Protein AF-A0A8S3JAC8-F1 (afdb_monomer)

Structure (mmCIF, N/CA/C/O backbone):
data_AF-A0A8S3JAC8-F1
#
_entry.id   AF-A0A8S3JAC8-F1
#
loop_
_atom_site.group_PDB
_atom_site.id
_atom_site.type_symbol
_atom_site.label_atom_id
_atom_site.label_alt_id
_atom_site.label_comp_id
_atom_site.label_asym_id
_atom_site.label_entity_id
_atom_site.label_seq_id
_atom_site.pdbx_PDB_ins_code
_atom_site.Cartn_x
_atom_site.Cartn_y
_atom_site.Cartn_z
_atom_site.occupancy
_atom_site.B_iso_or_equiv
_atom_site.auth_seq_id
_atom_site.auth_comp_id
_atom_site.auth_asym_id
_atom_site.auth_atom_id
_atom_site.pdbx_PDB_model_num
ATOM 1 N N . MET A 1 1 ? 12.715 -20.162 -7.188 1.00 36.69 1 MET A N 1
ATOM 2 C CA . MET A 1 1 ? 12.414 -18.930 -7.962 1.00 36.69 1 MET A CA 1
ATOM 3 C C . MET A 1 1 ? 13.371 -17.772 -7.623 1.00 36.69 1 MET A C 1
ATOM 5 O O . MET A 1 1 ? 12.940 -16.641 -7.455 1.00 36.69 1 MET A O 1
ATOM 9 N N . ALA A 1 2 ? 14.685 -18.030 -7.570 1.00 37.25 2 ALA A N 1
ATOM 10 C CA . ALA A 1 2 ? 15.728 -17.000 -7.420 1.00 37.25 2 ALA A CA 1
ATOM 11 C C . ALA A 1 2 ? 16.572 -16.828 -8.704 1.00 37.25 2 ALA A C 1
ATOM 13 O O . ALA A 1 2 ? 17.541 -16.078 -8.723 1.00 37.25 2 ALA A O 1
ATOM 14 N N . GLU A 1 3 ? 16.209 -17.522 -9.786 1.00 37.34 3 GLU A N 1
ATOM 15 C CA . GLU A 1 3 ? 17.091 -17.735 -10.941 1.00 37.34 3 GLU A CA 1
ATOM 16 C C . GLU A 1 3 ? 16.982 -16.669 -12.035 1.00 37.34 3 GLU A C 1
ATOM 18 O O . GLU A 1 3 ? 17.853 -16.601 -12.893 1.00 37.34 3 GLU A O 1
ATOM 23 N N . ARG A 1 4 ? 15.973 -15.784 -12.007 1.00 46.53 4 ARG A N 1
ATOM 24 C CA . ARG A 1 4 ? 15.824 -14.761 -13.060 1.00 46.53 4 ARG A CA 1
ATOM 25 C C . ARG A 1 4 ? 16.698 -13.521 -12.884 1.00 46.53 4 ARG A C 1
ATOM 27 O O . ARG A 1 4 ? 16.984 -12.858 -13.868 1.00 46.53 4 ARG A O 1
ATOM 34 N N . TYR A 1 5 ? 17.186 -13.242 -11.674 1.00 46.12 5 TYR A N 1
ATOM 35 C CA . TYR A 1 5 ? 17.991 -12.040 -11.414 1.00 46.12 5 TYR A CA 1
ATOM 36 C C . TYR A 1 5 ? 19.500 -12.256 -11.633 1.00 46.12 5 TYR A C 1
ATOM 38 O O . TYR A 1 5 ? 20.227 -11.324 -11.970 1.00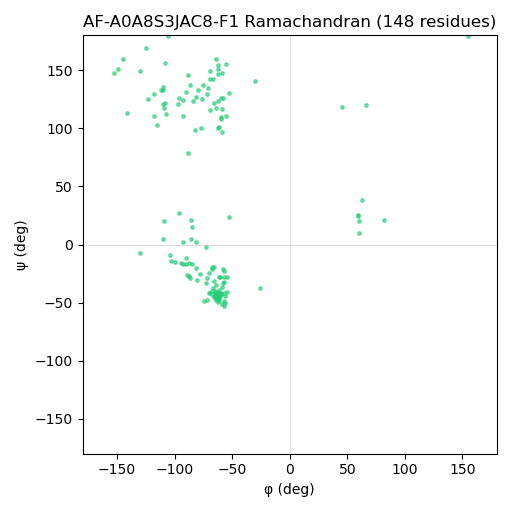 46.12 5 TYR A O 1
ATOM 46 N N . SER A 1 6 ? 19.986 -13.496 -11.499 1.00 41.22 6 SER A N 1
ATOM 47 C CA . SER A 1 6 ? 21.387 -13.842 -11.804 1.00 41.22 6 SER A CA 1
ATOM 48 C C . SER A 1 6 ? 21.692 -13.797 -13.308 1.00 41.22 6 SER A C 1
ATOM 50 O O . SER A 1 6 ? 22.839 -13.578 -13.706 1.00 41.22 6 SER A O 1
ATOM 52 N N . LEU A 1 7 ? 20.663 -13.970 -14.143 1.00 45.88 7 LEU A N 1
ATOM 53 C CA . LEU A 1 7 ? 20.761 -13.847 -15.599 1.00 45.88 7 LEU A CA 1
ATOM 54 C C . LEU A 1 7 ? 20.905 -12.382 -16.032 1.00 45.88 7 LEU A C 1
ATOM 56 O O . LEU A 1 7 ? 21.639 -12.093 -16.972 1.00 45.88 7 LEU A O 1
ATOM 60 N N . ASP A 1 8 ? 20.288 -11.450 -15.303 1.00 52.84 8 ASP A N 1
ATOM 61 C CA . ASP A 1 8 ? 20.321 -10.034 -15.670 1.00 52.84 8 ASP A CA 1
ATOM 62 C C . ASP A 1 8 ? 21.716 -9.435 -15.482 1.00 52.84 8 ASP A C 1
ATOM 64 O O . ASP A 1 8 ? 22.209 -8.763 -16.376 1.00 52.84 8 ASP A O 1
ATOM 68 N N . LYS A 1 9 ? 22.419 -9.776 -14.387 1.00 48.50 9 LYS A N 1
ATOM 69 C CA . LYS A 1 9 ? 23.767 -9.247 -14.093 1.00 48.50 9 LYS A CA 1
ATOM 70 C C . LYS A 1 9 ? 24.868 -9.806 -15.005 1.00 48.50 9 LYS A C 1
ATOM 72 O O . LYS A 1 9 ? 25.854 -9.116 -15.254 1.00 48.50 9 LYS A O 1
ATOM 77 N N . SER A 1 10 ? 24.710 -11.032 -15.507 1.00 51.34 10 SER A N 1
ATOM 78 C CA . SER A 1 10 ? 25.649 -11.643 -16.461 1.00 51.34 10 SER A CA 1
ATOM 79 C C . SER A 1 10 ? 25.417 -11.154 -17.897 1.00 51.34 10 SER A C 1
ATOM 81 O O . SER A 1 10 ? 26.382 -10.961 -18.629 1.00 51.34 10 SER A O 1
ATOM 83 N N . ALA A 1 11 ? 24.179 -10.804 -18.265 1.00 51.62 11 ALA A N 1
ATOM 84 C CA . ALA A 1 11 ? 23.840 -10.207 -19.563 1.00 51.62 11 ALA A CA 1
ATOM 85 C C . ALA A 1 11 ? 24.292 -8.736 -19.738 1.00 51.62 11 ALA A C 1
ATOM 87 O O . ALA A 1 11 ? 24.067 -8.136 -20.797 1.00 51.62 11 ALA A O 1
ATOM 88 N N . ILE A 1 12 ? 24.892 -8.139 -18.703 1.00 53.34 12 ILE A N 1
ATOM 89 C CA . ILE A 1 12 ? 25.507 -6.797 -18.717 1.00 53.34 12 ILE A CA 1
ATOM 90 C C . ILE A 1 12 ? 27.016 -6.880 -19.010 1.00 53.34 12 ILE A C 1
ATOM 92 O O . ILE A 1 12 ? 27.630 -5.867 -19.332 1.00 53.34 12 ILE A O 1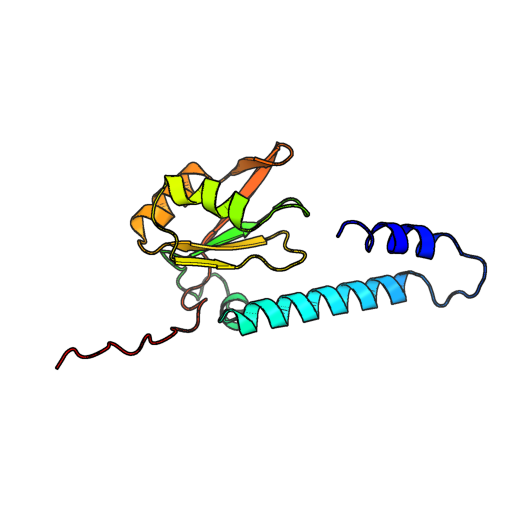
ATOM 96 N N . ALA A 1 13 ? 27.625 -8.066 -18.889 1.00 52.81 13 ALA A N 1
ATOM 97 C CA . ALA A 1 13 ? 29.078 -8.229 -18.939 1.00 52.81 13 ALA A CA 1
ATOM 98 C C . ALA A 1 13 ? 29.652 -8.424 -20.357 1.00 52.81 13 ALA A C 1
ATOM 100 O O . ALA A 1 13 ? 30.848 -8.212 -20.547 1.00 52.81 13 ALA A O 1
ATOM 101 N N . ASP A 1 14 ? 28.831 -8.752 -21.361 1.00 51.56 14 ASP A N 1
ATOM 102 C CA . ASP A 1 14 ? 29.281 -8.871 -22.757 1.00 51.56 14 ASP A CA 1
ATOM 103 C C . ASP A 1 14 ? 29.190 -7.525 -23.492 1.00 51.56 14 ASP A C 1
ATOM 105 O O . ASP A 1 14 ? 28.271 -7.241 -24.260 1.00 51.56 14 ASP A O 1
ATOM 109 N N . SER A 1 15 ? 30.177 -6.664 -23.249 1.00 54.25 15 SER A N 1
ATOM 110 C CA . SER A 1 15 ? 30.306 -5.328 -23.848 1.00 54.25 15 SER A CA 1
ATOM 111 C C . SER A 1 15 ? 30.987 -5.312 -25.226 1.00 54.25 15 SER A C 1
ATOM 113 O O . SER A 1 15 ? 31.379 -4.254 -25.715 1.00 54.25 15 SER A O 1
ATOM 115 N N . THR A 1 16 ? 31.123 -6.456 -25.903 1.00 54.91 16 THR A N 1
ATOM 116 C CA . THR A 1 16 ? 31.937 -6.554 -27.130 1.00 54.91 16 THR A CA 1
ATOM 117 C C . THR A 1 16 ? 31.188 -6.342 -28.448 1.00 54.91 16 THR A C 1
ATOM 119 O O . THR A 1 16 ? 31.825 -6.382 -29.502 1.00 54.91 16 THR A O 1
ATOM 122 N N . LYS A 1 17 ? 29.878 -6.037 -28.461 1.00 53.16 17 LYS A N 1
ATOM 123 C CA . LYS A 1 17 ? 29.180 -5.657 -29.708 1.00 53.16 17 LYS A CA 1
ATOM 124 C C . LYS A 1 17 ? 28.150 -4.531 -29.540 1.00 53.16 17 LYS A C 1
ATOM 126 O O . LYS A 1 17 ? 27.072 -4.737 -29.006 1.00 53.16 17 LYS A O 1
ATOM 131 N N . LYS A 1 18 ? 28.485 -3.400 -30.173 1.00 53.12 18 LYS A N 1
ATOM 132 C CA . LYS A 1 18 ? 27.633 -2.296 -30.656 1.00 53.12 18 LYS A CA 1
ATOM 133 C C . LYS A 1 18 ? 26.891 -1.441 -29.614 1.00 53.12 18 LYS A C 1
ATOM 135 O O . LYS A 1 18 ? 25.999 -1.868 -28.898 1.00 53.12 18 LYS A O 1
ATOM 140 N N . ASN A 1 19 ? 27.245 -0.162 -29.692 1.00 52.78 19 ASN A N 1
ATOM 141 C CA . ASN A 1 19 ? 26.788 1.052 -29.018 1.00 52.78 19 ASN A CA 1
ATOM 142 C C . ASN A 1 19 ? 25.272 1.373 -29.044 1.00 52.78 19 ASN A C 1
ATOM 144 O O . ASN A 1 19 ? 24.922 2.529 -28.840 1.00 52.78 19 ASN A O 1
ATOM 148 N N . ASP A 1 20 ? 24.372 0.398 -29.224 1.00 56.78 20 ASP A N 1
ATOM 149 C CA . ASP A 1 20 ? 22.912 0.589 -29.022 1.00 56.78 20 ASP A CA 1
ATOM 150 C C . ASP A 1 20 ? 22.488 0.380 -27.546 1.00 56.78 20 ASP A C 1
ATOM 152 O O . ASP A 1 20 ? 21.353 0.074 -27.191 1.00 56.78 20 ASP A O 1
ATOM 156 N N . SER A 1 21 ? 23.528 0.522 -26.720 1.00 68.94 21 SER A N 1
ATOM 157 C CA . SER A 1 21 ? 23.676 0.993 -25.356 1.00 68.94 21 SER A CA 1
ATOM 158 C C . SER A 1 21 ? 22.676 0.483 -24.335 1.00 68.94 21 SER A C 1
ATOM 160 O O . SER A 1 21 ? 21.493 0.786 -24.371 1.00 68.94 21 SER A O 1
ATOM 162 N N . LEU A 1 22 ? 23.211 -0.214 -23.335 1.00 74.69 22 LEU A N 1
ATOM 163 C CA . LEU A 1 22 ? 22.599 -0.620 -22.070 1.00 74.69 22 LEU A CA 1
ATOM 164 C C . LEU A 1 22 ? 21.441 0.266 -21.561 1.00 74.69 22 LEU A C 1
ATOM 166 O O . LEU A 1 22 ? 20.466 -0.264 -21.038 1.00 74.69 22 LEU A O 1
ATOM 170 N N . ALA A 1 23 ? 21.520 1.586 -21.748 1.00 79.50 23 ALA A N 1
ATOM 171 C CA . ALA A 1 23 ? 20.458 2.536 -21.429 1.00 79.50 23 ALA A CA 1
ATOM 172 C C . ALA A 1 23 ? 19.106 2.200 -22.094 1.00 79.50 23 ALA A C 1
ATOM 174 O O . ALA A 1 23 ? 18.075 2.272 -21.434 1.00 79.50 23 ALA A O 1
ATOM 175 N N . VAL A 1 24 ? 19.101 1.774 -23.363 1.00 81.00 24 VAL A N 1
ATOM 176 C CA . VAL A 1 24 ? 17.889 1.369 -24.098 1.00 81.00 24 VAL A CA 1
ATOM 177 C C . VAL A 1 24 ? 17.274 0.123 -23.464 1.00 81.00 24 VAL A C 1
ATOM 179 O O . VAL A 1 24 ? 16.077 0.088 -23.198 1.00 81.00 24 VAL A O 1
ATOM 182 N N . ARG A 1 25 ? 18.095 -0.887 -23.149 1.00 77.81 25 ARG A N 1
ATOM 183 C CA . ARG A 1 25 ? 17.638 -2.127 -22.495 1.00 77.81 25 ARG A CA 1
ATOM 184 C C . ARG A 1 25 ? 17.092 -1.866 -21.092 1.00 77.81 25 ARG A C 1
ATOM 186 O O . ARG A 1 25 ? 16.061 -2.429 -20.737 1.00 77.81 25 ARG A O 1
ATOM 193 N N . LEU A 1 26 ? 17.754 -1.001 -20.323 1.00 81.50 26 LEU A N 1
ATOM 194 C CA . LEU A 1 26 ? 17.286 -0.583 -19.001 1.00 81.50 26 LEU A CA 1
ATOM 195 C C . LEU A 1 26 ? 15.953 0.166 -19.099 1.00 81.50 26 LEU A C 1
ATOM 197 O O . LEU A 1 26 ? 15.020 -0.192 -18.391 1.00 81.50 26 LEU A O 1
ATOM 201 N N . ALA A 1 27 ? 15.819 1.121 -20.023 1.00 82.00 27 ALA A N 1
ATOM 202 C CA . ALA A 1 27 ? 14.575 1.864 -20.228 1.00 82.00 27 ALA A CA 1
ATOM 203 C C . ALA A 1 27 ? 13.408 0.956 -20.660 1.00 82.00 27 ALA A C 1
ATOM 205 O O . ALA A 1 27 ? 12.285 1.108 -20.174 1.00 82.00 27 ALA A O 1
ATOM 206 N N . VAL A 1 28 ? 13.664 -0.019 -21.541 1.00 82.56 28 VAL A N 1
ATOM 207 C CA . VAL A 1 28 ? 12.671 -1.033 -21.936 1.00 82.56 28 VAL A CA 1
ATOM 208 C C . VAL A 1 28 ? 12.276 -1.902 -20.738 1.00 82.56 28 VAL A C 1
ATOM 210 O O . VAL A 1 28 ? 11.087 -2.125 -20.518 1.00 82.56 28 VAL A O 1
ATOM 213 N N . GLY A 1 29 ? 13.243 -2.331 -19.921 1.00 84.69 29 GLY A N 1
ATOM 214 C CA . GLY A 1 29 ? 12.988 -3.090 -18.694 1.00 84.69 29 GLY A CA 1
ATOM 215 C C . GLY A 1 29 ? 12.171 -2.307 -17.661 1.00 84.69 29 GLY A C 1
ATOM 216 O O . GLY A 1 29 ? 11.180 -2.818 -17.144 1.00 84.69 29 GLY A O 1
ATOM 217 N N . GLU A 1 30 ? 12.520 -1.046 -17.403 1.00 83.44 30 GLU A N 1
ATOM 218 C CA . GLU A 1 30 ? 11.759 -0.159 -16.514 1.00 83.44 30 GLU A CA 1
ATOM 219 C C . GLU A 1 30 ? 10.332 0.050 -17.023 1.00 83.44 30 GLU A C 1
ATOM 221 O O . GLU A 1 30 ? 9.376 -0.063 -16.255 1.00 83.44 30 GLU A O 1
ATOM 226 N N . THR A 1 31 ? 10.169 0.278 -18.329 1.00 88.44 31 THR A N 1
ATOM 227 C CA . THR A 1 31 ? 8.850 0.413 -18.960 1.00 88.44 31 THR A CA 1
ATOM 228 C C . THR A 1 31 ? 8.018 -0.853 -18.770 1.00 88.44 31 THR A C 1
ATOM 230 O O . THR A 1 31 ? 6.838 -0.766 -18.427 1.00 88.44 31 THR A O 1
ATOM 233 N N . GLN A 1 32 ? 8.625 -2.032 -18.927 1.00 89.19 32 GLN A N 1
ATOM 234 C CA . GLN A 1 32 ? 7.943 -3.301 -18.704 1.00 89.19 32 GLN A CA 1
ATOM 235 C C . GLN A 1 32 ? 7.525 -3.476 -17.237 1.00 89.19 32 GLN A C 1
ATOM 237 O O . GLN A 1 32 ? 6.373 -3.819 -16.972 1.00 89.19 32 GLN A O 1
ATOM 242 N N . ILE A 1 33 ? 8.402 -3.161 -16.279 1.00 88.56 33 ILE A N 1
ATOM 243 C CA . ILE A 1 33 ? 8.079 -3.205 -14.843 1.00 88.56 33 ILE A CA 1
ATOM 244 C C . ILE A 1 33 ? 6.919 -2.255 -14.513 1.00 88.56 33 ILE A C 1
ATOM 246 O O . ILE A 1 33 ? 6.006 -2.621 -13.765 1.00 88.56 33 ILE A O 1
ATOM 250 N N . ILE A 1 34 ? 6.924 -1.042 -15.076 1.00 89.38 34 ILE A N 1
ATOM 251 C CA . ILE A 1 34 ? 5.846 -0.059 -14.906 1.00 89.38 34 ILE A CA 1
ATOM 252 C C . ILE A 1 34 ? 4.533 -0.602 -15.479 1.00 89.38 34 ILE A C 1
ATOM 254 O O . ILE A 1 34 ? 3.495 -0.499 -14.823 1.00 89.38 34 ILE A O 1
ATOM 258 N N . HIS A 1 35 ? 4.572 -1.198 -16.671 1.00 91.31 35 HIS A N 1
ATOM 259 C CA . HIS A 1 35 ? 3.402 -1.781 -17.323 1.00 91.31 35 HIS A CA 1
ATOM 260 C C . HIS A 1 35 ? 2.807 -2.938 -16.503 1.00 91.31 35 HIS A C 1
ATOM 262 O O . HIS A 1 35 ? 1.614 -2.925 -16.203 1.00 91.31 35 HIS A O 1
ATOM 268 N N . GLU A 1 36 ? 3.635 -3.894 -16.072 1.00 91.88 36 GLU A N 1
ATOM 269 C CA . GLU A 1 36 ? 3.218 -5.025 -15.229 1.00 91.88 36 GLU A CA 1
ATOM 270 C C . GLU A 1 36 ? 2.639 -4.546 -13.888 1.00 91.88 36 GLU A C 1
ATOM 272 O O . GLU A 1 36 ? 1.599 -5.030 -13.441 1.00 91.88 36 GLU A O 1
ATOM 277 N N . THR A 1 37 ? 3.265 -3.540 -13.271 1.00 91.44 37 THR A N 1
ATOM 278 C CA . THR A 1 37 ? 2.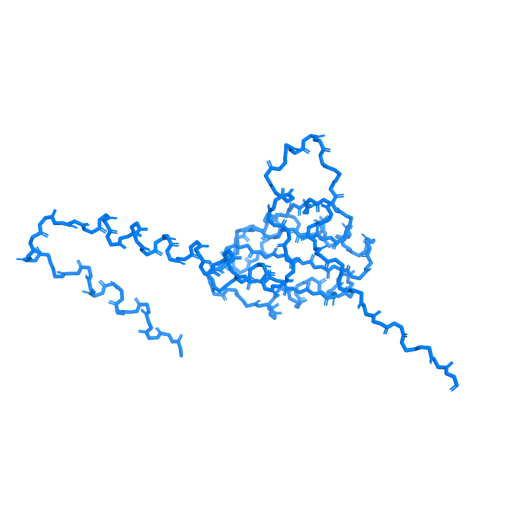785 -2.944 -12.015 1.00 91.44 37 THR A CA 1
ATOM 279 C C . THR A 1 37 ? 1.436 -2.251 -12.200 1.00 91.44 37 THR A C 1
ATOM 281 O O . THR A 1 37 ? 0.536 -2.431 -11.380 1.00 91.44 37 THR A O 1
ATOM 284 N N . ARG A 1 38 ? 1.273 -1.475 -13.280 1.00 91.81 38 ARG A N 1
ATOM 285 C CA . ARG A 1 38 ? 0.010 -0.809 -13.624 1.00 91.81 38 ARG A CA 1
ATOM 286 C C . ARG A 1 38 ? -1.106 -1.833 -13.800 1.00 91.81 38 ARG A C 1
ATOM 288 O O . ARG A 1 38 ? -2.152 -1.679 -13.174 1.00 91.81 38 ARG A O 1
ATOM 295 N N . GLN A 1 39 ? -0.873 -2.866 -14.608 1.00 93.62 39 GLN A N 1
ATOM 296 C CA . GLN A 1 39 ? -1.872 -3.896 -14.875 1.00 93.62 39 GLN A CA 1
ATOM 297 C C . GLN A 1 39 ? -2.265 -4.628 -13.588 1.00 93.62 39 GLN A C 1
ATOM 299 O O . GLN A 1 39 ? -3.445 -4.720 -13.272 1.00 93.62 39 GLN A O 1
ATOM 304 N N . PHE A 1 40 ? -1.281 -5.020 -12.771 1.00 93.56 40 PHE A N 1
ATOM 305 C CA . PHE A 1 40 ? -1.530 -5.678 -11.489 1.00 93.56 40 PHE A CA 1
ATOM 306 C C . PHE A 1 40 ? -2.419 -4.848 -10.552 1.00 93.56 40 PHE A C 1
ATOM 308 O O . PHE A 1 40 ? -3.294 -5.392 -9.875 1.00 93.56 40 PHE A O 1
ATOM 315 N N . LEU A 1 41 ? -2.192 -3.534 -10.480 1.00 93.06 41 LEU A 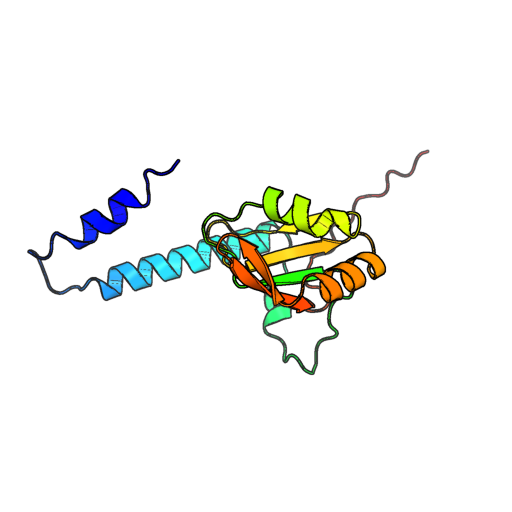N 1
ATOM 316 C CA . LEU A 1 41 ? -2.995 -2.636 -9.651 1.00 93.06 41 LEU A CA 1
ATOM 317 C C . LEU A 1 41 ? -4.435 -2.535 -10.174 1.00 93.06 41 LEU A C 1
ATOM 319 O O . LEU A 1 41 ? -5.369 -2.647 -9.379 1.00 93.06 41 LEU A O 1
ATOM 323 N N . ILE A 1 42 ? -4.614 -2.390 -11.490 1.00 92.88 42 ILE A N 1
ATOM 324 C CA . ILE A 1 42 ? -5.935 -2.331 -12.137 1.00 92.88 42 ILE A CA 1
ATOM 325 C C . ILE A 1 42 ? -6.710 -3.633 -11.908 1.00 92.88 42 ILE A C 1
ATOM 327 O O . ILE A 1 42 ? -7.848 -3.585 -11.446 1.00 92.88 42 ILE A O 1
ATOM 331 N N . ASP A 1 43 ? -6.078 -4.788 -12.125 1.00 93.50 43 ASP A N 1
ATOM 332 C CA . ASP A 1 43 ? -6.688 -6.110 -11.923 1.00 93.50 43 ASP A CA 1
ATOM 333 C C . ASP A 1 43 ? -7.108 -6.329 -10.460 1.00 93.50 43 ASP A C 1
ATOM 335 O O . ASP A 1 43 ? -8.063 -7.043 -10.156 1.00 93.50 43 ASP A O 1
ATOM 339 N N . ASN A 1 44 ? -6.417 -5.671 -9.525 1.00 93.50 44 ASN A N 1
ATOM 340 C CA . ASN A 1 44 ? -6.760 -5.684 -8.108 1.00 93.50 44 ASN A CA 1
ATOM 341 C C . ASN A 1 44 ? -7.801 -4.629 -7.698 1.00 93.50 44 ASN A C 1
ATOM 343 O O . ASN A 1 44 ? -8.109 -4.538 -6.502 1.00 93.50 44 ASN A O 1
ATOM 347 N N . GLY A 1 45 ? -8.359 -3.884 -8.654 1.00 92.38 45 GLY A N 1
ATOM 348 C CA . GLY A 1 45 ? -9.403 -2.883 -8.446 1.00 92.38 45 GLY A CA 1
ATOM 349 C C . GLY A 1 45 ? -8.884 -1.525 -7.975 1.00 92.38 45 GLY A C 1
ATOM 350 O O . GLY A 1 45 ? -9.635 -0.771 -7.363 1.00 92.38 45 GLY A O 1
ATOM 351 N N . VAL A 1 46 ? -7.605 -1.208 -8.192 1.00 93.44 46 VAL A N 1
ATOM 352 C CA . VAL A 1 46 ? -7.029 0.086 -7.802 1.00 93.44 46 VAL A CA 1
ATOM 353 C C . VAL A 1 46 ? -7.299 1.133 -8.882 1.00 93.44 46 VAL A C 1
ATOM 355 O O . VAL A 1 46 ? -6.892 0.978 -10.031 1.00 93.44 46 VAL A O 1
ATOM 358 N N . GLN A 1 47 ? -7.934 2.242 -8.501 1.00 91.94 47 GLN A N 1
ATOM 359 C CA . GLN A 1 47 ? -8.185 3.379 -9.387 1.00 91.94 47 GLN A CA 1
ATOM 360 C C . GLN A 1 47 ? -6.948 4.280 -9.457 1.00 91.94 47 GLN A C 1
ATOM 362 O O . GLN A 1 47 ? -6.720 5.110 -8.576 1.00 91.94 47 GLN A O 1
ATOM 367 N N . LEU A 1 48 ? -6.135 4.133 -10.504 1.00 89.12 48 LEU A N 1
ATOM 368 C CA . LEU A 1 48 ? -4.882 4.886 -10.651 1.00 89.12 48 LEU A CA 1
ATOM 369 C C . LEU A 1 48 ? -5.099 6.395 -10.822 1.00 89.12 48 LEU A C 1
ATOM 371 O O . LEU A 1 48 ? -4.305 7.186 -10.315 1.00 89.12 48 LEU A O 1
ATOM 375 N N . ASP A 1 49 ? -6.211 6.797 -11.434 1.00 87.06 49 ASP A N 1
ATOM 376 C CA . ASP A 1 49 ? -6.567 8.210 -11.620 1.00 87.06 49 ASP A CA 1
ATOM 377 C C . ASP A 1 49 ? -6.849 8.932 -10.295 1.00 87.06 49 ASP A C 1
ATOM 379 O O . ASP A 1 49 ? -6.756 10.155 -10.210 1.00 87.06 49 ASP A O 1
ATOM 383 N N . SER A 1 50 ? -7.132 8.192 -9.217 1.00 85.19 50 SER A N 1
ATOM 384 C CA . SER A 1 50 ? -7.276 8.786 -7.883 1.00 85.19 50 SER A CA 1
ATOM 385 C C . SER A 1 50 ? -5.950 9.343 -7.342 1.00 85.19 50 SER A C 1
ATOM 387 O O . SER A 1 50 ? -5.955 10.216 -6.476 1.00 85.19 50 SER A O 1
ATOM 389 N N . PHE A 1 51 ? -4.807 8.877 -7.866 1.00 82.75 51 PHE A N 1
ATOM 390 C CA . PHE A 1 51 ? -3.472 9.332 -7.467 1.00 82.75 51 PHE A CA 1
ATOM 391 C C . PHE A 1 51 ? -2.950 10.513 -8.293 1.00 82.75 51 PHE A C 1
ATOM 393 O O . PHE A 1 51 ? -1.997 11.158 -7.861 1.00 82.75 51 PHE A O 1
ATOM 400 N N . SER A 1 52 ? -3.538 10.802 -9.460 1.00 78.81 52 SER A N 1
ATOM 401 C CA . SER A 1 52 ? -3.124 11.926 -10.315 1.00 78.81 52 SER A CA 1
ATOM 402 C C . SER A 1 52 ? -3.767 13.256 -9.911 1.00 78.81 52 SER A C 1
ATOM 404 O O . SER A 1 52 ? -3.280 14.322 -10.289 1.00 78.81 52 SER A O 1
ATOM 406 N N . GLN A 1 53 ? -4.837 13.214 -9.115 1.00 70.62 53 GLN A N 1
ATOM 407 C CA . GLN A 1 53 ? -5.509 14.410 -8.621 1.00 70.62 53 GLN A CA 1
ATOM 408 C C . GLN A 1 53 ? -4.628 15.154 -7.614 1.00 70.62 53 GLN A C 1
ATOM 410 O O . GLN A 1 53 ? -3.944 14.552 -6.782 1.00 70.62 53 GLN A O 1
ATOM 415 N N . ALA A 1 54 ? -4.668 16.489 -7.664 1.00 64.81 54 ALA A N 1
ATOM 416 C CA . ALA A 1 54 ? -3.930 17.323 -6.726 1.00 64.81 54 ALA A CA 1
ATOM 417 C C . ALA A 1 54 ? -4.252 16.912 -5.278 1.00 64.81 54 ALA A C 1
ATOM 419 O O . ALA A 1 54 ? -5.417 16.799 -4.883 1.00 64.81 54 ALA A O 1
ATOM 420 N N . ILE A 1 55 ? -3.200 16.716 -4.477 1.00 63.41 55 ILE A N 1
ATOM 421 C CA . ILE A 1 55 ? -3.276 16.253 -3.082 1.00 63.41 55 ILE A CA 1
ATOM 422 C C . ILE A 1 55 ? -4.206 17.135 -2.224 1.00 63.41 55 ILE A C 1
ATOM 424 O O . ILE A 1 55 ? -4.791 16.646 -1.259 1.00 63.41 55 ILE A O 1
ATOM 428 N N . SER A 1 56 ? -4.362 18.414 -2.578 1.00 58.25 56 SER A N 1
ATOM 429 C CA . SER A 1 56 ? -5.226 19.381 -1.891 1.00 58.25 56 SER A CA 1
ATOM 430 C C . SER A 1 56 ? -6.718 19.247 -2.220 1.00 58.25 56 SER A C 1
ATOM 432 O O . SER A 1 56 ? -7.543 19.638 -1.399 1.00 58.25 56 SER A O 1
ATOM 434 N N . ALA A 1 57 ? -7.079 18.697 -3.383 1.00 61.56 57 ALA A N 1
ATOM 435 C CA . ALA A 1 57 ? -8.468 18.606 -3.843 1.00 61.56 57 ALA A CA 1
ATOM 436 C C . ALA A 1 57 ? -9.150 17.282 -3.453 1.00 61.56 57 ALA A C 1
ATOM 438 O O . ALA A 1 57 ? -10.376 17.185 -3.468 1.00 61.56 57 ALA A O 1
ATOM 439 N N . THR A 1 58 ? -8.371 16.263 -3.071 1.00 68.62 58 THR A N 1
ATOM 440 C CA . THR A 1 58 ? -8.876 14.896 -2.883 1.00 68.62 58 THR A CA 1
ATOM 441 C C . THR A 1 58 ? -8.897 14.503 -1.412 1.00 68.62 58 THR A C 1
ATOM 443 O O . THR A 1 58 ? -7.866 14.445 -0.739 1.00 68.62 58 THR A O 1
ATOM 446 N N . LYS A 1 59 ? -10.085 14.168 -0.898 1.00 85.25 59 LYS A N 1
ATOM 447 C CA . LYS A 1 59 ? -10.250 13.630 0.458 1.00 85.25 59 LYS A CA 1
ATOM 448 C C . LYS A 1 59 ? -9.460 12.330 0.591 1.00 85.25 59 LYS A C 1
ATOM 450 O O . LYS A 1 59 ? -9.662 11.411 -0.191 1.00 85.25 59 LYS A O 1
ATOM 455 N N . ARG A 1 60 ? -8.587 12.232 1.593 1.00 90.06 60 ARG A N 1
ATOM 456 C CA . ARG A 1 60 ? -7.824 11.008 1.871 1.00 90.06 60 ARG A CA 1
ATOM 457 C C . ARG A 1 60 ? -8.725 9.888 2.401 1.00 90.06 60 ARG A C 1
ATOM 459 O O . ARG A 1 60 ? -9.720 10.144 3.088 1.00 90.06 60 ARG A O 1
ATOM 466 N N . SER A 1 61 ? -8.353 8.647 2.102 1.00 92.12 61 SER A N 1
ATOM 467 C CA . SER A 1 61 ? -8.974 7.455 2.670 1.00 92.12 61 SER A CA 1
ATOM 468 C C . SER A 1 61 ? -8.790 7.416 4.189 1.00 92.12 61 SER A C 1
ATOM 470 O O . SER A 1 61 ? -7.829 7.956 4.736 1.00 92.12 61 SER A O 1
ATOM 472 N N . LYS A 1 62 ? -9.740 6.780 4.878 1.00 93.69 62 LYS A N 1
ATOM 473 C CA . LYS A 1 62 ? -9.707 6.590 6.335 1.00 93.69 62 LYS A CA 1
ATOM 474 C C . LYS A 1 62 ? -9.294 5.173 6.744 1.00 93.69 62 LYS A C 1
ATOM 476 O O . LYS A 1 62 ? -9.016 4.970 7.920 1.00 93.69 62 LYS A O 1
ATOM 481 N N . ASN A 1 63 ? -9.295 4.217 5.814 1.00 96.06 63 ASN A N 1
ATOM 482 C CA . ASN A 1 63 ? -9.021 2.799 6.069 1.00 96.06 63 ASN A CA 1
ATOM 483 C C . ASN A 1 63 ? -7.977 2.181 5.121 1.00 96.06 63 ASN A C 1
ATOM 485 O O . ASN A 1 63 ? -7.559 1.051 5.354 1.00 96.06 63 ASN A O 1
ATOM 489 N N . VAL A 1 64 ? -7.536 2.904 4.083 1.00 96.94 64 VAL A N 1
ATOM 490 C CA . VAL A 1 64 ? -6.502 2.432 3.149 1.00 96.94 64 VAL A CA 1
ATOM 491 C C . VAL A 1 64 ? -5.202 3.198 3.361 1.00 96.94 64 VAL A C 1
ATOM 493 O O . VAL A 1 64 ? -5.155 4.425 3.225 1.00 96.94 64 VAL A O 1
ATOM 496 N N . ILE A 1 65 ? -4.138 2.458 3.660 1.00 97.31 65 ILE A N 1
ATOM 497 C CA . ILE A 1 65 ? -2.789 2.978 3.891 1.00 97.31 65 ILE A CA 1
ATOM 498 C C . ILE A 1 65 ? -1.890 2.559 2.731 1.00 97.31 65 ILE A C 1
ATOM 500 O O . ILE A 1 65 ? -1.858 1.391 2.353 1.00 97.31 65 ILE A O 1
ATOM 504 N N . LEU A 1 66 ? -1.126 3.504 2.197 1.00 96.31 66 LEU A N 1
ATOM 505 C CA . LEU A 1 66 ? -0.027 3.259 1.276 1.00 96.31 66 LEU A CA 1
ATOM 506 C C . LEU A 1 66 ? 1.272 3.135 2.078 1.00 96.31 66 LEU A C 1
ATOM 508 O O . LEU A 1 66 ? 1.760 4.119 2.633 1.00 96.31 66 LEU A O 1
ATOM 512 N N . ALA A 1 67 ? 1.830 1.930 2.135 1.00 96.88 67 ALA A N 1
ATOM 513 C CA . ALA A 1 67 ? 3.146 1.673 2.703 1.00 96.88 67 ALA A CA 1
ATOM 514 C C . ALA A 1 67 ? 4.212 1.789 1.609 1.00 96.88 67 ALA A C 1
ATOM 516 O O . ALA A 1 67 ? 4.056 1.195 0.546 1.00 96.88 67 ALA A O 1
ATOM 517 N N . LYS A 1 68 ? 5.291 2.537 1.854 1.00 94.69 68 LYS A N 1
ATOM 518 C CA . LYS A 1 68 ? 6.421 2.747 0.932 1.00 94.69 68 LYS A CA 1
ATOM 519 C C . LYS A 1 68 ? 7.752 2.381 1.598 1.00 94.69 68 LYS A C 1
ATOM 521 O O . LYS A 1 68 ? 7.824 2.225 2.818 1.00 94.69 68 LYS A O 1
ATOM 526 N N . ASN A 1 69 ? 8.811 2.312 0.785 1.00 93.06 69 ASN A N 1
ATOM 527 C CA . ASN A 1 69 ? 10.173 1.923 1.177 1.00 93.06 69 ASN A CA 1
ATOM 528 C C . ASN A 1 69 ? 10.263 0.476 1.689 1.00 93.06 69 ASN A C 1
ATOM 530 O O . ASN A 1 69 ? 10.999 0.157 2.624 1.00 93.06 69 ASN A O 1
ATOM 534 N N . LEU A 1 70 ? 9.499 -0.411 1.050 1.00 93.38 70 LEU A N 1
ATOM 535 C CA . LEU A 1 70 ? 9.561 -1.844 1.305 1.00 93.38 70 LEU A CA 1
ATOM 536 C C . LEU A 1 70 ? 10.822 -2.443 0.655 1.00 93.38 70 LEU A C 1
ATOM 538 O O . LEU A 1 70 ? 11.141 -2.103 -0.488 1.00 93.38 70 LEU A O 1
ATOM 542 N N . PRO A 1 71 ? 11.546 -3.346 1.338 1.00 91.25 71 PRO A N 1
ATOM 543 C CA . PRO A 1 71 ? 12.587 -4.148 0.703 1.00 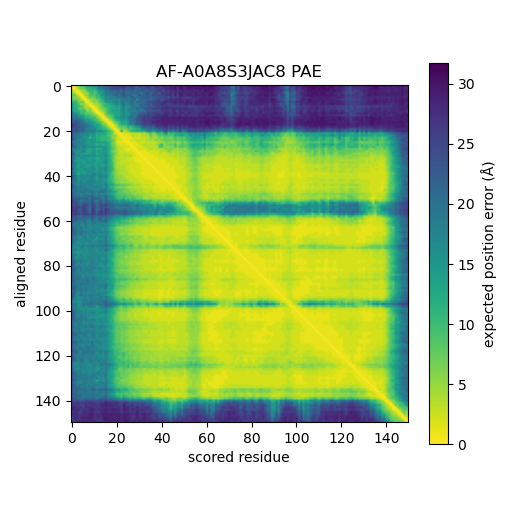91.25 71 PRO A CA 1
ATOM 544 C C . PRO A 1 71 ? 12.034 -4.990 -0.453 1.00 91.25 71 PRO A C 1
ATOM 546 O O . PRO A 1 71 ? 10.918 -5.495 -0.371 1.00 91.25 71 PRO A O 1
ATOM 549 N N . ILE A 1 72 ? 12.848 -5.221 -1.487 1.00 84.12 72 ILE A N 1
ATOM 550 C CA . ILE A 1 72 ? 12.466 -5.950 -2.717 1.00 84.12 72 ILE A CA 1
ATOM 551 C C . ILE A 1 72 ? 11.953 -7.375 -2.430 1.00 84.12 72 ILE A C 1
ATOM 553 O O . ILE A 1 72 ? 11.139 -7.908 -3.171 1.00 84.12 72 ILE A O 1
ATOM 557 N N . LYS A 1 73 ? 12.399 -7.997 -1.332 1.00 85.38 73 LYS A N 1
ATOM 558 C CA . LYS A 1 73 ? 11.992 -9.350 -0.907 1.00 85.38 73 LYS A CA 1
ATOM 559 C C . LYS A 1 73 ? 10.866 -9.340 0.135 1.00 85.38 73 LYS A C 1
ATOM 561 O O . LYS A 1 73 ? 10.790 -10.227 0.983 1.00 85.38 73 LYS A O 1
ATOM 566 N N . THR A 1 74 ? 10.042 -8.298 0.139 1.00 91.81 74 THR A N 1
ATOM 567 C CA . THR A 1 74 ? 8.864 -8.233 1.009 1.00 91.81 74 THR A CA 1
ATOM 568 C C . THR A 1 74 ? 7.741 -9.048 0.386 1.00 91.81 74 THR A C 1
ATOM 570 O O . THR A 1 74 ? 7.455 -8.901 -0.796 1.00 91.81 74 THR A O 1
ATOM 573 N N . HIS A 1 75 ? 7.087 -9.888 1.182 1.00 93.19 75 HIS A N 1
ATOM 574 C CA . HIS A 1 75 ? 5.904 -10.635 0.776 1.00 93.19 75 HIS A CA 1
ATOM 575 C C . HIS A 1 75 ? 4.656 -10.073 1.459 1.00 93.19 75 HIS A C 1
ATOM 577 O O . HIS A 1 75 ? 4.721 -9.502 2.550 1.00 93.19 75 HIS A O 1
ATOM 583 N N . ALA A 1 76 ? 3.485 -10.289 0.855 1.00 93.69 76 ALA A N 1
ATOM 584 C CA . ALA A 1 76 ? 2.214 -9.838 1.425 1.00 93.69 76 ALA A CA 1
ATOM 585 C C . ALA A 1 76 ? 1.973 -10.403 2.839 1.00 93.69 76 ALA A C 1
ATOM 587 O O . ALA A 1 76 ? 1.416 -9.710 3.688 1.00 93.69 76 ALA A O 1
ATOM 588 N N . GLN A 1 77 ? 2.453 -11.621 3.117 1.00 95.00 77 GLN A N 1
ATOM 589 C CA . GLN A 1 77 ? 2.351 -12.246 4.437 1.00 95.00 77 GLN A CA 1
ATOM 590 C C . GLN A 1 77 ? 3.137 -11.488 5.516 1.00 95.00 77 GLN A C 1
ATOM 592 O O . GLN A 1 77 ? 2.674 -11.385 6.649 1.00 95.00 77 GLN A O 1
ATOM 597 N N . ASP A 1 78 ? 4.287 -10.901 5.172 1.00 94.88 78 ASP A N 1
ATOM 598 C CA . ASP A 1 78 ? 5.073 -10.102 6.118 1.00 94.88 78 ASP A CA 1
ATOM 599 C C . ASP A 1 78 ? 4.312 -8.847 6.548 1.00 94.88 78 ASP A C 1
ATOM 601 O O . ASP A 1 78 ? 4.297 -8.480 7.724 1.00 94.88 78 ASP A O 1
ATOM 605 N N . LEU A 1 79 ? 3.660 -8.198 5.579 1.00 95.94 79 LEU A N 1
ATOM 606 C CA . LEU A 1 79 ? 2.819 -7.032 5.822 1.00 95.94 79 LEU A CA 1
ATOM 607 C C . LEU A 1 79 ? 1.573 -7.432 6.614 1.00 95.94 79 LEU A C 1
ATOM 609 O O . LEU A 1 79 ? 1.207 -6.732 7.551 1.00 95.94 79 LEU A O 1
ATOM 613 N N . ARG A 1 80 ? 0.962 -8.582 6.311 1.00 97.19 80 ARG A N 1
ATOM 614 C CA . ARG A 1 80 ? -0.179 -9.105 7.074 1.00 97.19 80 ARG A CA 1
ATOM 615 C C . ARG A 1 80 ? 0.171 -9.283 8.549 1.00 97.19 80 ARG A C 1
ATOM 617 O O . ARG A 1 80 ? -0.482 -8.677 9.387 1.00 97.19 80 ARG A O 1
ATOM 624 N N . ILE A 1 81 ? 1.257 -9.995 8.857 1.00 96.75 81 ILE A N 1
ATOM 625 C CA . ILE A 1 81 ? 1.721 -10.211 10.239 1.00 96.75 81 ILE A CA 1
ATOM 626 C C . ILE A 1 81 ? 2.011 -8.883 10.955 1.00 96.75 81 ILE A C 1
ATOM 628 O O . ILE A 1 81 ? 1.793 -8.756 12.160 1.00 96.75 81 ILE A O 1
ATOM 632 N N . LEU A 1 82 ? 2.538 -7.887 10.239 1.00 96.56 82 LEU A N 1
ATOM 633 C CA . LEU A 1 82 ? 2.843 -6.583 10.820 1.00 96.56 82 LEU A CA 1
ATOM 634 C C . LEU A 1 82 ? 1.578 -5.772 11.133 1.00 96.56 82 LEU A C 1
ATOM 636 O O . LEU A 1 82 ? 1.480 -5.199 12.219 1.00 96.56 82 LEU A O 1
ATOM 640 N N . PHE A 1 83 ? 0.647 -5.697 10.181 1.00 97.75 83 PHE A N 1
ATOM 641 C CA . PHE A 1 83 ? -0.520 -4.822 10.252 1.00 97.75 83 PHE A CA 1
ATOM 642 C C . PHE A 1 83 ? -1.719 -5.463 10.970 1.00 97.75 83 PHE A C 1
ATOM 644 O O . PHE A 1 83 ? -2.479 -4.725 11.593 1.00 97.75 83 PHE A O 1
ATOM 651 N N . GLU A 1 84 ? -1.871 -6.797 10.976 1.00 96.88 84 GLU A N 1
ATOM 652 C CA . GLU A 1 84 ? -3.027 -7.444 11.627 1.00 96.88 84 GLU A CA 1
ATOM 653 C C . GLU A 1 84 ? -3.029 -7.292 13.154 1.00 96.88 84 GLU A C 1
ATOM 655 O O . GLU A 1 84 ? -4.072 -7.367 13.794 1.00 96.88 84 GLU A O 1
ATOM 660 N N . LYS A 1 85 ? -1.869 -6.975 13.747 1.00 97.06 85 LYS A N 1
ATOM 661 C CA . LYS A 1 85 ? -1.734 -6.660 15.182 1.00 97.06 85 LYS A CA 1
ATOM 662 C C . LYS A 1 85 ? -2.604 -5.487 15.630 1.00 97.06 85 LYS A C 1
ATOM 664 O O . LYS A 1 85 ? -2.833 -5.323 16.824 1.00 97.06 85 LYS A O 1
ATOM 669 N N . TYR A 1 86 ? -3.012 -4.642 14.689 1.00 97.44 86 TYR A N 1
ATOM 670 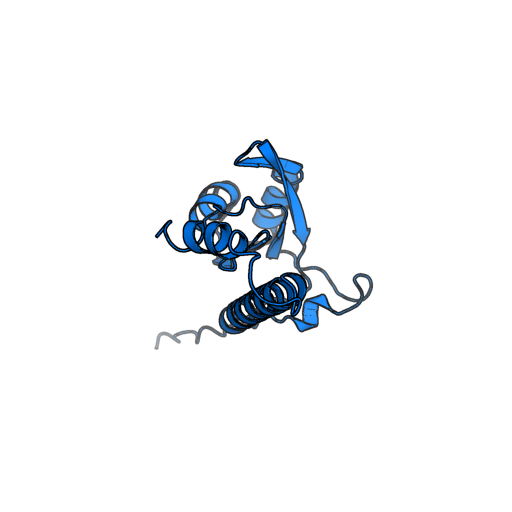C CA . TYR A 1 86 ? -3.810 -3.451 14.947 1.00 97.44 86 TYR A CA 1
ATOM 671 C C . TYR A 1 86 ? -5.278 -3.628 14.560 1.00 97.44 86 TYR A C 1
ATOM 673 O O . TYR A 1 86 ? -6.068 -2.738 14.860 1.00 97.44 86 TYR A O 1
ATOM 681 N N . GLY A 1 87 ? -5.638 -4.724 13.882 1.00 95.69 87 GLY A N 1
ATOM 682 C CA . GLY A 1 87 ? -6.992 -4.928 13.387 1.00 95.69 87 GLY A CA 1
ATOM 683 C C . GLY A 1 87 ? -7.107 -5.856 12.187 1.00 95.69 87 GLY A C 1
ATOM 684 O O . GLY A 1 87 ? -6.116 -6.364 11.660 1.00 95.69 87 GLY A O 1
ATOM 685 N N . LYS A 1 88 ? -8.338 -6.064 11.724 1.00 96.94 88 LYS A N 1
ATOM 686 C CA . LYS A 1 88 ? -8.630 -6.996 10.636 1.00 96.94 88 LYS A CA 1
ATOM 687 C C . LYS A 1 88 ? -8.362 -6.350 9.278 1.00 96.94 88 LYS A C 1
ATOM 689 O O . LYS A 1 88 ? -8.854 -5.268 8.948 1.00 96.94 88 LYS A O 1
ATOM 694 N N . LEU A 1 89 ? -7.563 -7.042 8.469 1.00 97.25 89 LEU A N 1
ATOM 695 C CA . LEU A 1 89 ? -7.216 -6.615 7.116 1.00 97.25 89 LEU A CA 1
ATOM 696 C C . LEU A 1 89 ? -8.191 -7.223 6.111 1.00 97.25 89 LEU A C 1
ATOM 698 O O . LEU A 1 89 ? -8.306 -8.444 6.013 1.00 97.25 89 LEU A O 1
ATOM 702 N N . GLU A 1 90 ? -8.832 -6.368 5.323 1.00 95.38 90 GLU A N 1
ATOM 703 C CA . GLU A 1 90 ? -9.685 -6.774 4.211 1.00 95.38 90 GLU A CA 1
ATOM 704 C C . GLU A 1 90 ? -8.831 -7.263 3.035 1.00 95.38 90 GLU A C 1
ATOM 706 O O . GLU A 1 90 ? -9.060 -8.342 2.485 1.00 95.38 90 GLU A O 1
ATOM 711 N N . LYS A 1 91 ? -7.811 -6.483 2.656 1.00 95.00 91 LYS A N 1
ATOM 712 C CA . LYS A 1 91 ? -6.975 -6.764 1.483 1.00 95.00 91 LYS A CA 1
ATOM 713 C C . LYS A 1 91 ? -5.573 -6.179 1.638 1.00 95.00 91 LYS A C 1
ATOM 715 O O . LYS A 1 91 ? -5.380 -5.121 2.232 1.00 95.00 91 LYS A O 1
ATOM 720 N N . ILE A 1 92 ? -4.587 -6.861 1.061 1.00 96.56 92 ILE A N 1
ATOM 721 C CA . ILE A 1 92 ? -3.233 -6.337 0.856 1.00 96.56 92 ILE A CA 1
ATOM 722 C C . ILE A 1 92 ? -2.941 -6.426 -0.635 1.00 96.56 92 ILE A C 1
ATOM 724 O O . ILE A 1 92 ? -3.061 -7.501 -1.219 1.00 96.56 92 ILE A O 1
ATOM 728 N N . ILE A 1 93 ? -2.561 -5.305 -1.239 1.00 96.00 93 ILE A N 1
ATOM 729 C CA . ILE A 1 93 ? -2.197 -5.226 -2.654 1.00 96.00 93 ILE A CA 1
ATOM 730 C C . ILE A 1 93 ? -0.720 -4.850 -2.715 1.00 96.00 93 ILE A C 1
ATOM 732 O O . ILE A 1 93 ? -0.355 -3.699 -2.479 1.00 96.00 93 ILE A O 1
ATOM 736 N N . LEU A 1 94 ? 0.123 -5.840 -2.998 1.00 95.50 94 LEU A N 1
ATOM 737 C CA . LEU A 1 94 ? 1.571 -5.697 -3.126 1.00 95.50 94 LEU A 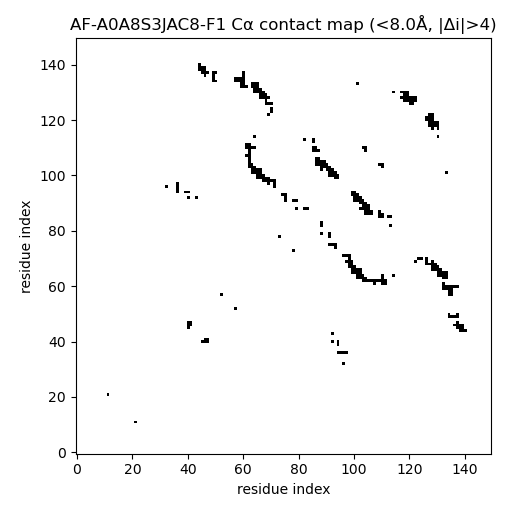CA 1
ATOM 738 C C . LEU A 1 94 ? 1.971 -6.065 -4.562 1.00 95.50 94 LEU A C 1
ATOM 740 O O . LEU A 1 94 ? 1.869 -7.240 -4.915 1.00 95.50 94 LEU A O 1
ATOM 744 N N . PRO A 1 95 ? 2.405 -5.098 -5.389 1.00 92.81 95 PRO A N 1
ATOM 745 C CA . PRO A 1 95 ? 2.882 -5.387 -6.735 1.00 92.81 95 PRO A CA 1
ATOM 746 C C . PRO A 1 95 ? 4.127 -6.295 -6.751 1.00 92.81 95 PRO A C 1
ATOM 748 O O . PRO A 1 95 ? 4.906 -6.265 -5.795 1.00 92.81 95 PRO A O 1
ATOM 751 N N . PRO A 1 96 ? 4.372 -7.055 -7.836 1.00 83.25 96 PRO A N 1
ATOM 752 C CA . PRO A 1 96 ? 5.426 -8.081 -7.902 1.00 83.25 96 PRO A CA 1
ATOM 753 C C . PRO A 1 96 ? 6.855 -7.585 -7.626 1.00 83.25 96 PRO A C 1
ATOM 755 O O . PRO A 1 96 ? 7.652 -8.305 -7.031 1.00 83.25 96 PRO A O 1
ATOM 758 N N . TYR A 1 97 ? 7.171 -6.347 -8.016 1.00 77.19 97 TYR A N 1
ATOM 759 C CA . TYR A 1 97 ? 8.470 -5.691 -7.779 1.00 77.19 97 TYR A CA 1
ATOM 760 C C . TYR A 1 97 ? 8.353 -4.568 -6.734 1.00 77.19 97 TYR A C 1
ATOM 762 O O . TYR A 1 97 ? 9.137 -3.617 -6.707 1.00 77.19 97 TYR A O 1
ATOM 770 N N . GLY A 1 98 ? 7.293 -4.633 -5.924 1.00 69.06 98 GLY A N 1
ATOM 771 C CA . GLY A 1 98 ? 6.767 -3.515 -5.163 1.00 69.06 98 GLY A CA 1
ATOM 772 C C . GLY A 1 98 ? 7.685 -3.063 -4.034 1.00 69.06 98 GLY A C 1
ATOM 773 O O . GLY A 1 98 ? 7.856 -3.736 -3.025 1.00 69.06 98 GLY A O 1
ATOM 774 N N . HIS A 1 99 ? 8.172 -1.835 -4.155 1.00 82.31 99 HIS A N 1
ATOM 775 C CA . HIS A 1 99 ? 8.701 -1.029 -3.051 1.00 82.31 99 HIS A CA 1
ATOM 776 C C . HIS A 1 99 ? 7.572 -0.345 -2.251 1.00 82.31 99 HIS A C 1
ATOM 778 O O . HIS A 1 99 ? 7.837 0.422 -1.318 1.00 82.31 99 HIS A O 1
ATOM 784 N N . CYS A 1 100 ? 6.314 -0.605 -2.622 1.00 92.56 100 CYS A N 1
ATOM 785 C CA . CYS A 1 100 ? 5.119 -0.086 -1.980 1.00 92.56 100 CYS A CA 1
ATOM 786 C C . CYS A 1 100 ? 3.967 -1.104 -1.9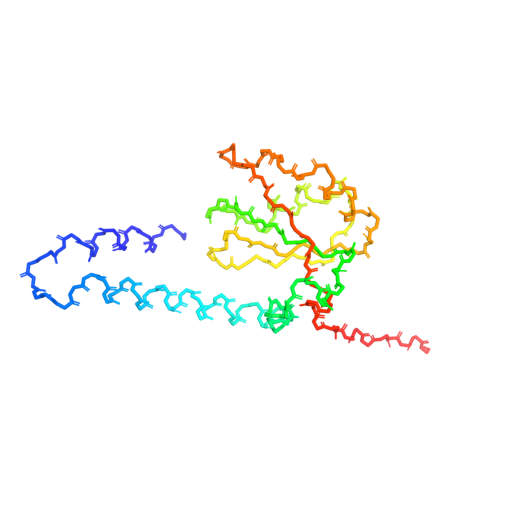80 1.00 92.56 100 CYS A C 1
ATOM 788 O O . CYS A 1 100 ? 3.957 -2.039 -2.777 1.00 92.56 100 CYS A O 1
ATOM 790 N N . ALA A 1 101 ? 3.000 -0.918 -1.082 1.00 96.00 101 ALA A N 1
ATOM 791 C CA . ALA A 1 101 ? 1.799 -1.741 -0.977 1.00 96.00 101 ALA A CA 1
ATOM 792 C C . ALA A 1 101 ? 0.605 -0.927 -0.467 1.00 96.00 101 ALA A C 1
ATOM 794 O O . ALA A 1 101 ? 0.778 -0.003 0.329 1.00 96.00 101 ALA A O 1
ATOM 795 N N . LEU A 1 102 ? -0.607 -1.313 -0.869 1.00 96.62 102 LEU A N 1
ATOM 796 C CA . LEU A 1 102 ? -1.845 -0.827 -0.260 1.00 96.62 102 LEU A CA 1
ATOM 797 C C . LEU A 1 102 ? -2.324 -1.820 0.797 1.00 96.62 102 LEU A C 1
ATOM 799 O O . LEU A 1 102 ? -2.504 -3.005 0.512 1.00 96.62 102 LEU A O 1
ATOM 803 N N . ILE A 1 103 ? -2.550 -1.317 2.005 1.00 97.75 103 ILE A N 1
ATOM 804 C CA . ILE A 1 103 ? -3.093 -2.060 3.139 1.00 97.75 103 ILE A CA 1
ATOM 805 C C . ILE A 1 103 ? -4.510 -1.561 3.390 1.00 97.75 103 ILE A C 1
ATOM 807 O O . ILE A 1 103 ? -4.711 -0.383 3.689 1.00 97.75 103 ILE A O 1
ATOM 811 N N . VAL A 1 104 ? -5.482 -2.454 3.252 1.00 97.00 104 VAL A N 1
ATOM 812 C CA . VAL A 1 104 ? -6.908 -2.158 3.389 1.00 97.00 104 VAL A CA 1
ATOM 813 C C . VAL A 1 104 ? -7.390 -2.764 4.696 1.00 97.00 104 VAL A C 1
ATOM 815 O O . VAL A 1 104 ? -7.414 -3.986 4.844 1.00 97.00 104 VAL A O 1
ATOM 818 N N . PHE A 1 105 ? -7.749 -1.910 5.648 1.00 97.50 105 PHE A N 1
ATOM 819 C CA . PHE A 1 105 ? -8.388 -2.325 6.892 1.00 97.50 105 PHE A CA 1
ATOM 820 C C . PHE A 1 105 ? -9.904 -2.379 6.729 1.00 97.50 105 PHE A C 1
ATOM 822 O O . PHE A 1 105 ? -10.496 -1.521 6.068 1.00 97.50 105 PHE A O 1
ATOM 829 N N . GLU A 1 106 ? -10.523 -3.332 7.420 1.00 96.06 106 GLU A N 1
ATOM 830 C CA . GLU A 1 106 ? -11.981 -3.422 7.531 1.00 96.06 106 GLU A CA 1
ATOM 831 C C . GLU A 1 106 ? -12.539 -2.235 8.332 1.00 96.06 106 GLU A C 1
ATOM 833 O O . GLU A 1 106 ? -13.569 -1.656 7.980 1.00 96.06 106 GLU A O 1
ATOM 838 N N . HIS A 1 107 ? -11.814 -1.796 9.369 1.00 96.12 107 HIS A N 1
ATOM 839 C CA . HIS A 1 107 ? -12.244 -0.700 10.231 1.00 96.12 107 HIS A CA 1
ATOM 840 C C . HIS A 1 107 ? -11.293 0.515 10.191 1.00 96.12 107 HIS A C 1
ATOM 842 O O . HIS A 1 107 ? -10.090 0.398 10.437 1.00 96.12 107 HIS A O 1
ATOM 848 N N . PRO A 1 108 ? -11.814 1.742 9.975 1.00 96.12 108 PRO A N 1
ATOM 849 C CA . PRO A 1 108 ? -10.993 2.957 9.948 1.00 96.12 108 PRO A CA 1
ATOM 850 C C . PRO A 1 108 ? -10.234 3.262 11.248 1.00 96.12 108 PRO A C 1
ATOM 852 O O . PRO A 1 108 ? -9.206 3.939 11.224 1.00 96.12 108 PRO A O 1
ATOM 855 N N . GLN A 1 109 ? -10.749 2.831 12.404 1.00 97.25 109 GLN A N 1
ATOM 856 C CA . GLN A 1 109 ? -10.089 3.090 13.688 1.00 97.25 109 GLN A CA 1
ATOM 857 C C . GLN A 1 109 ? -8.796 2.282 13.834 1.00 97.25 109 GLN A C 1
ATOM 859 O O . GLN A 1 109 ? -7.773 2.838 14.234 1.00 97.25 109 GLN A O 1
ATOM 864 N N . GLU A 1 110 ? -8.826 1.020 13.417 1.00 97.56 110 GLU A N 1
ATOM 865 C CA . GLU A 1 110 ? -7.678 0.112 13.379 1.00 97.56 110 GLU A CA 1
ATOM 866 C C . GLU A 1 110 ? -6.589 0.644 12.444 1.00 97.56 110 GLU A C 1
ATOM 868 O O . GLU A 1 110 ? -5.426 0.765 12.834 1.00 97.56 110 GLU A O 1
ATOM 873 N N . ALA A 1 111 ? -6.984 1.104 11.250 1.00 97.56 111 ALA A N 1
ATOM 874 C CA . ALA A 1 111 ? -6.068 1.741 10.309 1.00 97.56 111 ALA A CA 1
ATOM 875 C C . ALA A 1 111 ? -5.348 2.943 10.937 1.00 97.56 111 ALA A C 1
ATOM 877 O O . ALA A 1 111 ? -4.139 3.104 10.789 1.00 97.56 111 ALA A O 1
ATOM 878 N N . ARG A 1 112 ? -6.070 3.800 11.671 1.00 97.31 112 ARG A N 1
ATOM 879 C CA . ARG A 1 112 ? -5.473 4.976 12.331 1.00 97.31 112 ARG A CA 1
ATOM 880 C C . ARG A 1 112 ? -4.481 4.583 13.419 1.00 97.31 112 ARG A C 1
ATOM 882 O O . ARG A 1 112 ? -3.435 5.222 13.538 1.00 97.31 112 ARG A O 1
ATOM 889 N N . GLN A 1 113 ? -4.798 3.553 14.202 1.00 97.69 113 GLN A N 1
ATOM 890 C CA . GLN A 1 113 ? -3.887 3.031 15.218 1.00 97.69 113 GLN A CA 1
ATOM 891 C C . GLN A 1 113 ? -2.621 2.455 14.576 1.00 97.69 113 GLN A C 1
ATOM 893 O O . GLN A 1 113 ? -1.519 2.835 14.976 1.00 97.69 113 GLN A O 1
ATOM 898 N N . ALA A 1 114 ? -2.772 1.630 13.536 1.00 97.88 114 ALA A N 1
ATOM 899 C CA . ALA A 1 114 ? -1.656 1.089 12.767 1.00 97.88 114 ALA A CA 1
ATOM 900 C C . ALA A 1 114 ? -0.783 2.208 12.187 1.00 97.88 114 ALA A C 1
ATOM 902 O O . ALA A 1 114 ? 0.430 2.212 12.382 1.00 97.88 114 ALA A O 1
ATOM 903 N N . PHE A 1 115 ? -1.401 3.205 11.545 1.00 97.81 115 PHE A N 1
ATOM 904 C CA . PHE A 1 115 ? -0.703 4.342 10.947 1.00 97.81 115 PHE A CA 1
ATOM 905 C C . PHE A 1 115 ? 0.159 5.077 11.975 1.00 97.81 115 PHE A C 1
ATOM 907 O O . PHE A 1 115 ? 1.347 5.301 11.745 1.00 97.81 115 PHE A O 1
ATOM 914 N N . LYS A 1 116 ? -0.418 5.419 13.134 1.00 97.19 116 LYS A N 1
ATOM 915 C CA . LYS A 1 116 ? 0.293 6.133 14.202 1.00 97.19 116 LYS A CA 1
ATOM 916 C C . LYS A 1 116 ? 1.478 5.329 14.739 1.00 97.19 116 LYS A C 1
ATOM 918 O O . LYS A 1 116 ? 2.513 5.913 15.038 1.00 97.19 116 LYS A O 1
ATOM 923 N N . GLN A 1 117 ? 1.324 4.014 14.870 1.00 97.38 117 GLN A N 1
ATOM 924 C CA . GLN A 1 117 ? 2.324 3.167 15.516 1.00 97.38 117 GLN A CA 1
ATOM 925 C C . GLN A 1 117 ? 3.421 2.673 14.576 1.00 97.38 117 GLN A C 1
ATOM 927 O O . GLN A 1 117 ? 4.530 2.417 15.042 1.00 97.38 117 GLN A O 1
ATOM 932 N N . LEU A 1 118 ? 3.126 2.523 13.284 1.00 97.06 118 LEU A N 1
ATOM 933 C CA . LEU A 1 118 ? 4.044 1.967 12.289 1.00 97.06 118 LEU A CA 1
ATOM 934 C C . LEU A 1 118 ? 4.751 3.028 11.440 1.00 97.06 118 LEU A C 1
ATOM 936 O O . LEU A 1 118 ? 5.760 2.711 10.809 1.00 97.06 118 LEU A O 1
ATOM 940 N N . SER A 1 119 ? 4.279 4.277 11.434 1.00 95.81 119 SER A N 1
ATOM 941 C CA . SER A 1 119 ? 4.963 5.361 10.721 1.00 95.81 119 SER A CA 1
ATOM 942 C C . SER A 1 119 ? 6.398 5.513 11.225 1.00 95.81 119 SER A C 1
ATOM 944 O O . SER A 1 119 ? 6.631 5.647 12.425 1.00 95.81 119 SER A O 1
ATOM 946 N N . TYR A 1 120 ? 7.360 5.469 10.303 1.00 95.44 120 TYR A N 1
ATOM 947 C CA . TYR A 1 120 ? 8.803 5.519 10.561 1.00 95.44 120 TYR A CA 1
ATOM 948 C C . TYR A 1 120 ? 9.353 4.386 11.439 1.00 95.44 120 TYR A C 1
ATOM 950 O O . TYR A 1 120 ? 10.528 4.411 11.816 1.00 95.44 120 TYR A O 1
ATOM 958 N N . ARG A 1 121 ? 8.559 3.348 11.742 1.00 96.00 121 ARG A N 1
ATOM 959 C CA . ARG A 1 121 ? 9.089 2.148 12.392 1.00 96.00 121 ARG A CA 1
ATOM 960 C C . ARG A 1 121 ? 10.028 1.427 11.442 1.00 96.00 121 ARG A C 1
ATOM 962 O O . ARG A 1 121 ? 9.781 1.327 10.242 1.00 96.00 121 ARG A O 1
ATOM 969 N N . LYS A 1 122 ? 11.092 0.883 12.020 1.00 94.19 122 LYS A N 1
ATOM 970 C CA . LYS A 1 122 ? 12.009 -0.006 11.321 1.00 94.19 122 LYS A CA 1
ATOM 971 C C . LYS A 1 122 ? 11.272 -1.288 10.948 1.00 94.19 122 LYS A C 1
ATOM 973 O O . LYS A 1 122 ? 10.750 -1.990 11.810 1.00 94.19 122 LYS A O 1
ATOM 978 N N . PHE A 1 123 ? 11.250 -1.565 9.659 1.00 92.81 123 PHE A N 1
ATOM 979 C CA . PHE A 1 123 ? 10.883 -2.840 9.073 1.00 92.81 123 PHE A CA 1
ATOM 980 C C . PHE A 1 123 ? 12.155 -3.535 8.580 1.00 92.81 123 PHE A C 1
ATOM 982 O O . PHE A 1 123 ? 13.252 -3.010 8.773 1.00 92.81 123 PHE A O 1
ATOM 989 N N . LYS A 1 124 ? 12.013 -4.737 8.014 1.00 89.88 124 LYS A N 1
ATOM 990 C CA . LYS A 1 124 ? 13.089 -5.574 7.459 1.00 89.88 124 LYS A CA 1
ATOM 991 C C . LYS A 1 124 ? 14.274 -4.767 6.904 1.00 89.88 124 LYS A C 1
ATOM 993 O O . LYS A 1 124 ? 14.100 -3.717 6.285 1.00 89.88 124 LYS A O 1
ATOM 998 N N . ASP A 1 125 ? 15.480 -5.270 7.148 1.00 89.56 125 ASP A N 1
ATOM 999 C CA . ASP A 1 125 ? 16.745 -4.598 6.816 1.00 89.56 125 ASP A CA 1
ATOM 1000 C C . ASP A 1 125 ? 16.913 -3.226 7.496 1.00 89.56 125 ASP A C 1
ATOM 1002 O O . ASP A 1 125 ? 17.628 -2.354 7.004 1.00 89.56 125 ASP A O 1
ATOM 1006 N N . ASN A 1 126 ? 16.245 -3.028 8.642 1.00 90.38 126 ASN A N 1
ATOM 1007 C CA . ASN A 1 126 ? 16.312 -1.816 9.462 1.00 90.38 126 ASN A CA 1
ATOM 1008 C C . ASN A 1 126 ? 15.873 -0.539 8.706 1.00 90.38 126 ASN A C 1
ATOM 1010 O O . ASN A 1 126 ? 16.269 0.570 9.071 1.00 90.38 126 ASN A O 1
ATOM 1014 N N . ARG A 1 127 ? 15.039 -0.684 7.665 1.00 91.31 127 ARG A N 1
ATOM 1015 C CA . ARG A 1 127 ? 14.528 0.430 6.852 1.00 91.31 127 ARG A CA 1
ATOM 1016 C C . ARG A 1 127 ? 13.267 1.039 7.469 1.00 91.31 127 ARG A C 1
ATOM 1018 O O . ARG A 1 127 ? 12.394 0.289 7.902 1.00 91.31 127 ARG A O 1
ATOM 1025 N N . PRO A 1 128 ? 13.126 2.374 7.513 1.00 94.75 128 PRO A N 1
ATOM 1026 C CA . PRO A 1 128 ? 11.911 3.003 8.017 1.00 94.75 128 PRO A CA 1
ATOM 1027 C C . PRO A 1 128 ? 10.743 2.813 7.041 1.00 94.75 128 PRO A C 1
ATOM 1029 O O . PRO A 1 128 ? 10.891 3.041 5.839 1.00 94.75 128 PRO A O 1
ATOM 1032 N N . LEU A 1 129 ? 9.572 2.444 7.562 1.00 95.12 129 LEU A N 1
ATOM 1033 C CA . LEU A 1 129 ? 8.322 2.448 6.804 1.00 95.12 129 LEU A CA 1
ATOM 1034 C C . LEU A 1 129 ? 7.797 3.871 6.647 1.00 95.12 129 LEU A C 1
ATOM 1036 O O . LEU A 1 129 ? 7.541 4.553 7.640 1.00 95.12 129 LEU A O 1
ATOM 1040 N N . TYR A 1 130 ? 7.560 4.291 5.408 1.00 96.38 130 TYR A N 1
ATOM 1041 C CA . TYR A 1 130 ? 6.821 5.523 5.142 1.00 96.38 130 TYR A CA 1
ATOM 1042 C C . TYR A 1 130 ? 5.369 5.171 4.863 1.00 96.38 130 TYR A C 1
ATOM 1044 O O . TYR A 1 130 ? 5.081 4.400 3.947 1.00 96.38 130 TYR A O 1
ATOM 1052 N N . LEU A 1 131 ? 4.464 5.715 5.672 1.00 97.00 131 LEU A N 1
ATOM 1053 C CA . LEU A 1 131 ? 3.033 5.491 5.535 1.00 97.00 131 LEU A CA 1
ATOM 1054 C C . LEU A 1 131 ? 2.358 6.773 5.066 1.00 97.00 131 LEU A C 1
ATOM 1056 O O . LEU A 1 131 ? 2.608 7.855 5.592 1.00 97.00 131 LEU A O 1
ATOM 1060 N N . GLU A 1 132 ? 1.462 6.632 4.101 1.00 95.19 132 GLU A N 1
ATOM 1061 C CA . GLU A 1 132 ? 0.589 7.699 3.628 1.00 95.19 132 GLU A CA 1
ATOM 1062 C C . GLU A 1 132 ? -0.851 7.199 3.587 1.00 95.19 132 GLU A C 1
ATOM 1064 O O . GLU A 1 132 ? -1.110 6.022 3.345 1.00 95.19 132 GLU A O 1
ATOM 1069 N N . TRP A 1 133 ? -1.815 8.089 3.802 1.00 95.25 133 TRP A N 1
ATOM 1070 C CA . TRP A 1 133 ? -3.205 7.758 3.509 1.00 95.25 133 TRP A CA 1
ATOM 1071 C C . TRP A 1 133 ? -3.399 7.723 2.000 1.00 95.25 133 TRP A C 1
ATOM 1073 O O . TRP A 1 133 ? -3.044 8.683 1.311 1.00 95.25 133 TRP A O 1
ATOM 1083 N N . ALA A 1 134 ? -3.982 6.648 1.479 1.00 93.81 134 ALA A N 1
ATOM 1084 C CA . ALA A 1 134 ? -4.314 6.591 0.063 1.00 93.81 134 ALA A CA 1
ATOM 1085 C C . ALA A 1 134 ? -5.365 7.668 -0.295 1.00 93.81 134 ALA A C 1
ATOM 1087 O O . ALA A 1 134 ? -6.062 8.171 0.596 1.00 93.81 134 ALA A O 1
ATOM 1088 N N . PRO A 1 135 ? -5.495 8.061 -1.571 1.00 91.81 135 PRO A N 1
ATOM 1089 C CA . PRO A 1 135 ? -6.605 8.894 -2.020 1.00 91.81 135 PRO A CA 1
ATOM 1090 C C . PRO A 1 135 ? -7.968 8.271 -1.681 1.00 91.81 135 PRO A C 1
ATOM 1092 O O . PRO A 1 135 ? -8.103 7.060 -1.492 1.00 91.81 135 PRO A O 1
ATOM 1095 N N . GLY A 1 136 ? -8.999 9.103 -1.573 1.00 88.25 136 GLY A N 1
ATOM 1096 C CA . GLY A 1 136 ? -10.380 8.635 -1.504 1.00 88.25 136 GLY A CA 1
ATOM 1097 C C . GLY A 1 136 ? -10.749 7.900 -2.790 1.00 88.25 136 GLY A C 1
ATOM 1098 O O . GLY A 1 136 ? -10.248 8.239 -3.857 1.00 88.25 136 GLY A O 1
ATOM 1099 N N . ASN A 1 137 ? -11.610 6.886 -2.681 1.00 86.12 137 ASN A N 1
ATOM 1100 C CA . ASN A 1 137 ? -12.038 6.043 -3.806 1.00 86.12 137 ASN A CA 1
ATOM 1101 C C . ASN A 1 137 ? -10.897 5.277 -4.502 1.00 86.12 137 ASN A C 1
ATOM 1103 O O . ASN A 1 137 ? -11.055 4.811 -5.617 1.00 86.12 137 ASN A O 1
ATOM 1107 N N . VAL A 1 138 ? -9.754 5.082 -3.837 1.00 90.69 138 VAL A N 1
ATOM 1108 C CA . VAL A 1 138 ? -8.618 4.330 -4.400 1.00 90.69 138 VAL A CA 1
ATOM 1109 C C . VAL A 1 138 ? -8.963 2.894 -4.821 1.00 90.69 138 VAL A C 1
ATOM 1111 O O . VAL A 1 138 ? -8.271 2.328 -5.662 1.00 90.69 138 VAL A O 1
ATOM 1114 N N . LEU A 1 139 ? -10.022 2.304 -4.262 1.00 91.44 139 LEU A N 1
ATOM 1115 C CA . LEU A 1 139 ? -10.515 0.980 -4.634 1.00 91.44 139 LEU A CA 1
ATOM 1116 C C . LEU A 1 139 ? -11.874 1.105 -5.320 1.00 91.44 139 LEU A C 1
ATOM 1118 O O . LEU A 1 139 ? -12.778 1.757 -4.796 1.00 91.44 139 LEU A O 1
ATOM 1122 N N . SER A 1 140 ? -12.037 0.421 -6.449 1.00 83.50 140 SER A N 1
ATOM 1123 C CA . SER A 1 140 ? -13.347 0.162 -7.038 1.00 83.50 140 SER A CA 1
ATOM 1124 C C . SER A 1 140 ? -14.162 -0.684 -6.059 1.00 83.50 140 SER A C 1
ATOM 1126 O O . SER A 1 140 ? -13.712 -1.764 -5.667 1.00 83.50 140 SER A O 1
ATOM 1128 N N . VAL A 1 141 ? -15.344 -0.209 -5.664 1.00 67.75 141 VAL A N 1
ATOM 1129 C CA . VAL A 1 141 ? -16.264 -0.970 -4.810 1.00 67.75 141 VAL A CA 1
ATOM 1130 C C . VAL A 1 141 ? -16.627 -2.263 -5.536 1.00 67.75 141 VAL A C 1
ATOM 1132 O O . VAL A 1 141 ? -17.355 -2.243 -6.524 1.00 67.75 141 VAL A O 1
ATOM 1135 N N . GLN A 1 142 ? -16.113 -3.391 -5.054 1.00 53.09 142 GLN A N 1
ATOM 1136 C CA . GLN A 1 142 ? -16.632 -4.694 -5.445 1.00 53.09 142 GLN A CA 1
ATOM 1137 C C . GLN A 1 142 ? -17.931 -4.871 -4.666 1.00 53.09 142 GLN A C 1
ATOM 1139 O O . GLN A 1 142 ? -17.908 -5.142 -3.465 1.00 53.09 142 GLN A O 1
ATOM 1144 N N . ILE A 1 143 ? -19.064 -4.631 -5.325 1.00 41.12 143 ILE A N 1
ATOM 1145 C CA . ILE A 1 143 ? -20.380 -4.938 -4.767 1.00 41.12 143 ILE A CA 1
ATOM 1146 C C . ILE A 1 143 ? -20.397 -6.455 -4.572 1.00 41.12 143 ILE A C 1
ATOM 1148 O O . ILE A 1 143 ? -20.555 -7.202 -5.534 1.00 41.12 143 ILE A O 1
ATOM 1152 N N . LYS A 1 144 ? -20.183 -6.927 -3.340 1.00 40.22 144 LYS A N 1
ATOM 1153 C CA . LYS A 1 144 ? -20.564 -8.295 -2.989 1.00 40.22 144 LYS A CA 1
ATOM 1154 C C . LYS A 1 144 ? -22.087 -8.327 -3.113 1.00 40.22 144 LYS A C 1
ATOM 1156 O O . LYS A 1 144 ? -22.724 -7.538 -2.413 1.00 40.22 144 LYS A O 1
ATOM 1161 N N . PRO A 1 145 ? -22.682 -9.134 -4.007 1.00 37.06 145 PRO A N 1
ATOM 1162 C CA . PRO A 1 145 ? -24.124 -9.301 -3.985 1.00 37.06 145 PRO A CA 1
ATOM 1163 C C . PRO A 1 145 ? -24.480 -9.845 -2.599 1.00 37.06 145 PRO A C 1
ATOM 1165 O O . PRO A 1 145 ? -23.992 -10.902 -2.204 1.00 37.06 145 PRO A O 1
ATOM 1168 N N . GLU A 1 146 ? -25.250 -9.078 -1.825 1.00 42.41 146 GLU A N 1
ATOM 1169 C CA . GLU A 1 146 ? -25.913 -9.602 -0.636 1.00 42.41 146 GLU A CA 1
ATOM 1170 C C . GLU A 1 146 ? -26.750 -10.799 -1.093 1.00 42.41 146 GLU A C 1
ATOM 1172 O O . GLU A 1 146 ? -27.734 -10.635 -1.820 1.00 42.41 146 GLU A O 1
ATOM 1177 N N . GLU A 1 147 ? -26.352 -12.007 -0.692 1.00 42.16 147 GLU A N 1
ATOM 1178 C CA . GLU A 1 147 ? -27.268 -13.139 -0.652 1.00 42.16 147 GLU A CA 1
ATOM 1179 C C . GLU A 1 147 ? -28.407 -12.747 0.288 1.00 42.16 147 GLU A C 1
ATOM 1181 O O . GLU A 1 147 ? -28.302 -12.830 1.513 1.00 42.16 147 GLU A O 1
ATOM 1186 N N . LYS A 1 148 ? -29.502 -12.263 -0.302 1.00 40.72 148 LYS A N 1
ATOM 1187 C CA . LYS A 1 148 ? -30.793 -12.196 0.367 1.00 40.72 148 LYS A CA 1
ATOM 1188 C C . LYS A 1 148 ? -31.174 -13.630 0.712 1.00 40.72 148 LYS A C 1
ATOM 1190 O O . LYS A 1 148 ? -31.606 -14.377 -0.162 1.00 40.72 148 LYS A O 1
ATOM 1195 N N . GLN A 1 149 ? -30.975 -14.002 1.972 1.00 44.09 149 GLN A N 1
ATOM 1196 C CA . GLN A 1 149 ? -31.575 -15.197 2.548 1.00 44.09 149 GLN A CA 1
ATOM 1197 C C . GLN A 1 149 ? -33.097 -15.035 2.441 1.00 44.09 149 GLN A C 1
ATOM 1199 O O . GLN A 1 149 ? -33.673 -14.144 3.068 1.00 44.09 149 GLN A O 1
ATOM 1204 N N . HIS A 1 150 ? -33.700 -15.837 1.568 1.00 41.47 150 HIS A N 1
ATOM 1205 C CA . HIS A 1 150 ? -35.134 -16.101 1.511 1.00 41.47 150 HIS A CA 1
ATOM 1206 C C . HIS A 1 150 ? -35.419 -17.416 2.229 1.00 41.47 150 HIS A C 1
ATOM 1208 O O . HIS A 1 150 ? -34.578 -18.337 2.100 1.00 41.47 150 HIS A O 1
#

Radius of gyration: 19.04 Å; Cα contacts (8 Å, |Δi|>4): 186; chains: 1; bounding box: 67×38×46 Å

Nearest PDB structures (foldseek):
  2ytc-assembly1_A  TM=8.196E-01  e=1.692E-05  Homo sapiens
  8i0r-assembly1_O  TM=7.814E-01  e=1.054E-05  Homo sapiens
  7uk1-assembly1_B  TM=8.326E-01  e=2.539E-05  Homo sapiens
  8xi2-assembly1_O  TM=6.873E-01  e=3.560E-05  Chlamydomonas reinhardtii
  2cq1-assembly1_A  TM=6.854E-01  e=3.110E-05  Homo sapiens

Sequence (150 aa):
MAERYSLDKSAIADSTKKNDSLAVRLAVGETQIIHETRQFLIDNGVQLDSFSQAISATKRSKNVILAKNLPIKTHAQDLRILFEKYGKLEKIILPPYGHCALIVFEHPQEARQAFKQLSYRKFKDNRPLYLEWAPGNVLSVQIKPEEKQH

Solvent-accessible surface area (backbone atoms only — not comparable to full-atom values): 8762 Å² total; per-residue (Å²): 142,75,68,74,64,64,53,54,65,55,72,67,68,75,80,87,73,75,89,81,41,72,66,55,57,49,52,53,49,52,49,48,53,51,50,54,42,51,51,54,39,46,78,71,34,39,41,66,71,43,70,74,52,59,78,88,81,50,61,61,33,64,25,36,37,33,41,32,66,44,52,75,87,66,50,69,65,61,52,45,68,63,52,45,81,43,40,62,68,71,47,73,52,60,46,93,80,33,39,41,33,42,42,29,33,72,43,44,68,29,34,49,54,38,50,72,69,45,48,63,34,68,40,79,94,75,34,49,29,45,67,44,64,30,41,42,74,34,53,60,83,77,78,72,79,77,78,76,85,126

Secondary structure (DSSP, 8-stat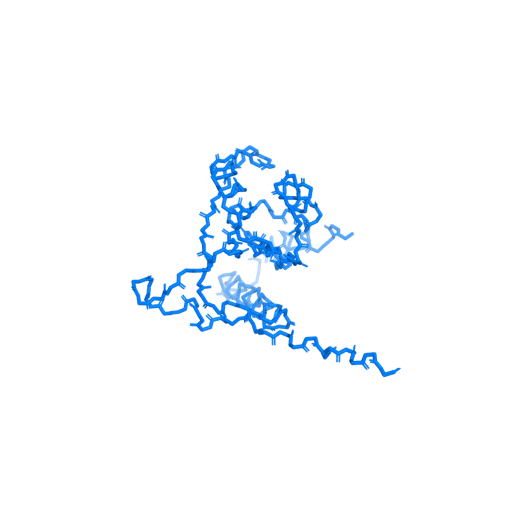e):
---HHHHHHHTTS---S-SS-HHHHHHHHHHHHHHHHHHHHHHTTB-GGGGTS-TTTSPEEEEEEEEE---TT--HHHHHHHHGGGS-EEEEE--TT-SEEEEEESSHHHHHHHHHHHTT-EEGGGEEPEEEEEETT-B-----------

InterPro domains:
  IPR000504 RNA recognition motif domain [PF00076] (68-127)
  IPR000504 RNA recognition motif domain [PS50102] (63-136)
  IPR000504 RNA recognition motif domain [SM00360] (64-132)
  IPR012677 Nucleotide-binding alpha-beta plait domain superfamily [G3DSA:3.30.70.330] (54-150)
  IPR035979 RNA-binding domain superfamily [SSF54928] (55-139)
  IPR051485 SR-related and CTD-associated factor [PTHR23140] (67-138)

Foldseek 3Di:
DPPPVVVVVVVVPPPPDDDPDPVVVVVVVVVVLVVQQVVLLVVQQFDPVLVVDDPVPFDFDLFKKKKAQADQPDDQVLVCVLLCVLAAWPDKRAGNRRRIIITGGPDSVSSVVSCVVQQQQQDPPRGGIHMDGGTPPRGDDPPPPPPPDD

pLDDT: mean 81.82, std 19.01, range [36.69, 97.88]

Organism: NCBI:txid392030

Mean predicted aligned error: 10.22 Å